Protein AF-K1THD9-F1 (afdb_monomer)

Secondary structure (DSSP, 8-state):
--EEE-----GGGHHHHHHHHHHHHT-TT--EEE-SPPTT--

Foldseek 3Di:
DEAEDEDDDDPVPVVVVVVVVVVQVVDPVHHYDYPYDDPVHD

Structure (mmCIF, N/CA/C/O backbone):
data_AF-K1THD9-F1
#
_entry.id   AF-K1THD9-F1
#
loop_
_atom_site.group_PDB
_atom_site.id
_atom_site.type_symbol
_atom_site.label_atom_id
_atom_site.label_alt_id
_atom_site.label_comp_id
_atom_site.label_asym_id
_atom_site.label_entity_id
_atom_site.label_seq_id
_atom_site.pdbx_PDB_ins_code
_atom_site.Cartn_x
_atom_site.Cartn_y
_atom_site.Cartn_z
_atom_site.occupancy
_atom_site.B_iso_or_equiv
_atom_site.auth_seq_id
_atom_site.auth_comp_id
_atom_site.auth_asym_id
_atom_site.auth_atom_id
_atom_site.pdbx_PDB_model_num
ATOM 1 N N . MET A 1 1 ? -8.384 5.386 13.802 1.00 70.69 1 MET A N 1
ATOM 2 C CA . MET A 1 1 ? -6.916 5.499 13.954 1.00 70.69 1 MET A CA 1
ATOM 3 C C . MET A 1 1 ? -6.316 5.397 12.565 1.00 70.69 1 MET A C 1
ATOM 5 O O . MET A 1 1 ? -6.734 4.506 11.843 1.00 70.69 1 MET A O 1
ATOM 9 N N . THR A 1 2 ? -5.402 6.286 12.184 1.00 79.75 2 THR A N 1
ATOM 10 C CA . THR A 1 2 ? -4.773 6.259 10.852 1.00 79.75 2 THR A CA 1
ATOM 11 C C . THR A 1 2 ? -3.337 5.771 10.984 1.00 79.75 2 THR A C 1
ATOM 13 O O . THR A 1 2 ? -2.589 6.303 11.804 1.00 79.75 2 THR A O 1
ATOM 16 N N . TYR A 1 3 ? -2.952 4.768 10.197 1.00 85.88 3 TYR A N 1
ATOM 17 C CA . TYR A 1 3 ? -1.596 4.216 10.211 1.00 85.88 3 TYR A CA 1
ATOM 18 C C . TYR A 1 3 ? -0.688 4.990 9.258 1.00 85.88 3 TYR A C 1
ATOM 20 O O . TYR A 1 3 ? -1.052 5.217 8.111 1.00 85.88 3 TYR A O 1
ATOM 28 N N . ASN A 1 4 ? 0.506 5.381 9.698 1.00 88.06 4 ASN A N 1
ATOM 29 C CA . ASN A 1 4 ? 1.501 5.984 8.811 1.00 88.06 4 ASN A CA 1
ATOM 30 C C . ASN A 1 4 ? 2.382 4.863 8.260 1.00 88.06 4 ASN A C 1
ATOM 32 O O . ASN A 1 4 ? 3.157 4.270 9.011 1.00 88.06 4 ASN A O 1
ATOM 36 N N . LEU A 1 5 ? 2.231 4.548 6.975 1.00 85.94 5 LEU A N 1
ATOM 37 C CA . LEU A 1 5 ? 2.924 3.435 6.336 1.00 85.94 5 LEU A CA 1
ATOM 38 C C . LEU A 1 5 ? 3.995 3.968 5.386 1.00 85.94 5 LEU A C 1
ATOM 40 O O . LEU A 1 5 ? 3.720 4.810 4.530 1.00 85.94 5 LEU A O 1
ATOM 44 N N . PHE A 1 6 ? 5.212 3.454 5.530 1.00 84.81 6 PHE A N 1
ATOM 45 C CA . PHE A 1 6 ? 6.300 3.683 4.590 1.00 84.81 6 PHE A CA 1
ATOM 46 C C . PHE A 1 6 ? 6.631 2.363 3.901 1.00 84.81 6 PHE A C 1
ATOM 48 O O . PHE A 1 6 ? 7.058 1.409 4.549 1.00 84.81 6 PHE A O 1
ATOM 55 N N . ILE A 1 7 ? 6.406 2.309 2.590 1.00 80.81 7 ILE A N 1
ATOM 56 C CA . ILE A 1 7 ? 6.684 1.130 1.773 1.00 80.81 7 ILE A CA 1
ATOM 57 C C . ILE A 1 7 ? 7.966 1.411 0.994 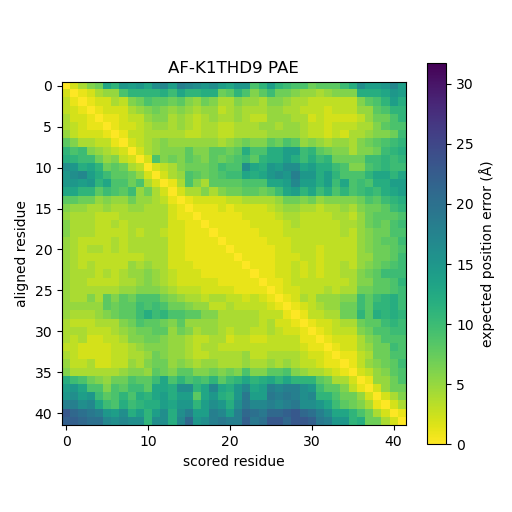1.00 80.81 7 ILE A C 1
ATOM 59 O O . ILE A 1 7 ? 7.958 2.168 0.020 1.00 80.81 7 ILE A O 1
ATOM 63 N N . SER A 1 8 ? 9.080 0.819 1.424 1.00 76.00 8 SER A N 1
ATOM 64 C CA . SER A 1 8 ? 10.311 0.842 0.640 1.00 76.00 8 SER A CA 1
ATOM 65 C C . SER A 1 8 ? 10.156 -0.107 -0.549 1.00 76.00 8 SER A C 1
ATOM 67 O O . SER A 1 8 ? 9.999 -1.315 -0.386 1.00 76.00 8 SER A O 1
ATOM 69 N N . HIS A 1 9 ? 10.187 0.435 -1.763 1.00 72.50 9 HIS A N 1
ATOM 70 C CA . HIS A 1 9 ? 10.223 -0.363 -2.984 1.00 72.50 9 HIS A CA 1
ATOM 71 C C . HIS A 1 9 ? 11.357 0.140 -3.880 1.00 72.50 9 HIS A C 1
ATOM 73 O O . HIS A 1 9 ? 11.628 1.338 -3.946 1.00 72.50 9 HIS A O 1
ATOM 79 N N . SER A 1 10 ? 12.048 -0.774 -4.560 1.00 69.00 10 SER A N 1
ATOM 80 C CA . SER A 1 10 ? 12.928 -0.393 -5.665 1.00 69.00 10 SER A CA 1
ATOM 81 C C . SER A 1 10 ? 12.075 -0.120 -6.900 1.00 69.00 10 SER A C 1
ATOM 83 O O . SER A 1 10 ? 11.167 -0.894 -7.203 1.00 69.00 10 SER A O 1
ATOM 85 N N . TRP A 1 11 ? 12.395 0.940 -7.646 1.00 66.31 11 TRP A N 1
ATOM 86 C CA . TRP A 1 11 ? 11.667 1.379 -8.848 1.00 66.31 11 TRP A CA 1
ATOM 87 C C . TRP A 1 11 ? 11.447 0.291 -9.909 1.00 66.31 11 TRP A C 1
ATOM 89 O O . TRP A 1 11 ? 10.533 0.385 -10.730 1.00 66.31 11 TRP A O 1
ATOM 99 N N . THR A 1 12 ? 12.291 -0.739 -9.891 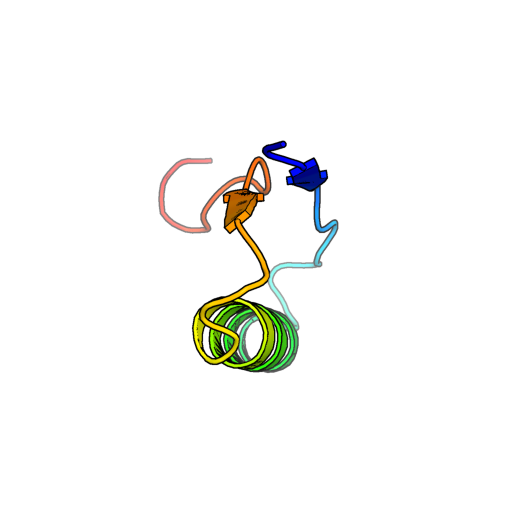1.00 65.31 12 THR A N 1
ATOM 100 C CA . THR A 1 12 ? 12.228 -1.938 -10.730 1.00 65.31 12 THR A CA 1
ATOM 101 C C . THR A 1 12 ? 11.031 -2.847 -10.435 1.00 65.31 12 THR A C 1
ATOM 103 O O . THR A 1 12 ? 10.676 -3.644 -11.296 1.00 65.31 12 THR A O 1
ATOM 106 N N . TYR A 1 13 ? 10.366 -2.710 -9.282 1.00 65.38 13 TYR A N 1
ATOM 107 C CA . TYR A 1 13 ? 9.240 -3.556 -8.857 1.00 65.38 13 TYR A CA 1
ATOM 108 C C . TYR A 1 13 ? 7.947 -2.752 -8.619 1.00 65.38 13 TYR A C 1
ATOM 110 O O . TYR A 1 13 ? 7.240 -2.969 -7.635 1.00 65.38 13 TYR A O 1
ATOM 118 N N . SER A 1 14 ? 7.627 -1.830 -9.537 1.00 70.19 14 SER A N 1
ATOM 119 C CA . SER A 1 14 ? 6.418 -0.980 -9.473 1.00 70.19 14 SER A CA 1
ATOM 120 C C . SER A 1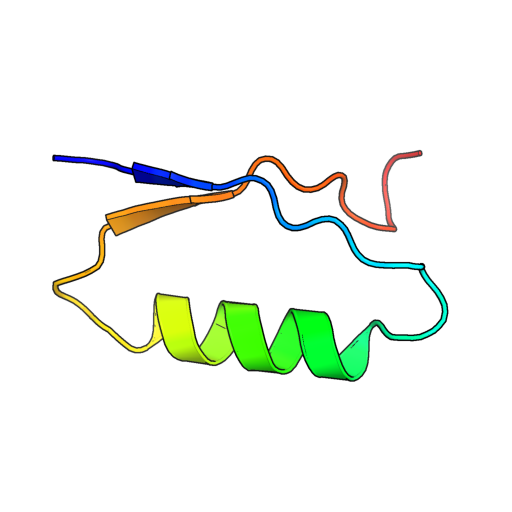 14 ? 5.117 -1.791 -9.376 1.00 70.19 14 SER A C 1
ATOM 122 O O . SER A 1 14 ? 4.237 -1.443 -8.599 1.00 70.19 14 SER A O 1
ATOM 124 N N . ASP A 1 15 ? 5.021 -2.922 -10.085 1.00 81.56 15 ASP A N 1
ATOM 125 C CA . ASP A 1 15 ? 3.805 -3.755 -10.123 1.00 81.56 15 ASP A CA 1
ATOM 126 C C . ASP A 1 15 ? 3.465 -4.370 -8.750 1.00 81.56 15 ASP A C 1
ATOM 128 O O . ASP A 1 15 ? 2.315 -4.374 -8.315 1.00 81.56 15 ASP A O 1
ATOM 132 N N . ALA A 1 16 ? 4.472 -4.839 -8.003 1.00 82.94 16 ALA A N 1
ATOM 133 C CA . ALA A 1 16 ? 4.250 -5.389 -6.665 1.00 82.94 16 ALA A CA 1
ATOM 134 C C . ALA A 1 16 ? 3.787 -4.309 -5.672 1.00 82.94 16 ALA A C 1
ATOM 136 O O . ALA A 1 16 ? 2.900 -4.558 -4.854 1.00 82.94 16 ALA A O 1
ATOM 137 N N . TYR A 1 17 ? 4.361 -3.106 -5.770 1.00 85.06 17 TYR A N 1
ATOM 138 C CA . TYR A 1 17 ? 3.955 -1.955 -4.968 1.00 85.06 17 TYR A CA 1
ATOM 139 C C . TYR A 1 17 ? 2.512 -1.530 -5.288 1.00 85.06 17 TYR A C 1
ATOM 141 O O . TYR A 1 17 ? 1.705 -1.374 -4.372 1.00 85.06 17 TYR A O 1
ATOM 149 N N . GLU A 1 18 ? 2.158 -1.419 -6.570 1.00 84.12 18 GLU A N 1
ATOM 150 C CA . GLU A 1 18 ? 0.803 -1.068 -7.011 1.00 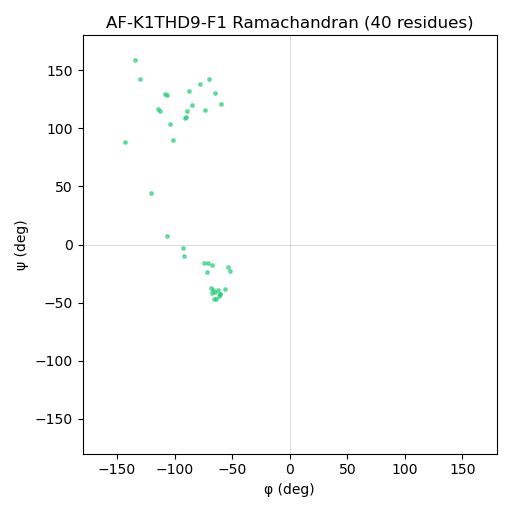84.12 18 GLU A CA 1
ATOM 151 C C . GLU A 1 18 ? -0.234 -2.097 -6.546 1.00 84.12 18 GLU A C 1
ATOM 153 O O . GLU A 1 18 ? -1.277 -1.725 -6.004 1.00 84.12 18 GLU A O 1
ATOM 158 N N . LYS A 1 19 ? 0.067 -3.397 -6.668 1.00 88.38 19 LYS A N 1
ATOM 159 C CA . LYS A 1 19 ? -0.796 -4.477 -6.160 1.00 88.38 19 LYS A CA 1
ATOM 160 C C . LYS A 1 19 ? -1.006 -4.395 -4.650 1.00 88.38 19 LYS A C 1
ATOM 162 O O . LYS A 1 19 ? -2.134 -4.566 -4.190 1.00 88.38 19 LYS A O 1
ATOM 167 N N . LEU A 1 20 ? 0.049 -4.111 -3.884 1.00 87.06 20 LEU A N 1
ATOM 168 C CA . LEU A 1 20 ? -0.043 -3.959 -2.431 1.00 87.06 20 LEU A CA 1
ATOM 169 C C . LEU A 1 20 ? -0.896 -2.744 -2.047 1.00 87.06 20 LEU A C 1
ATOM 171 O O . L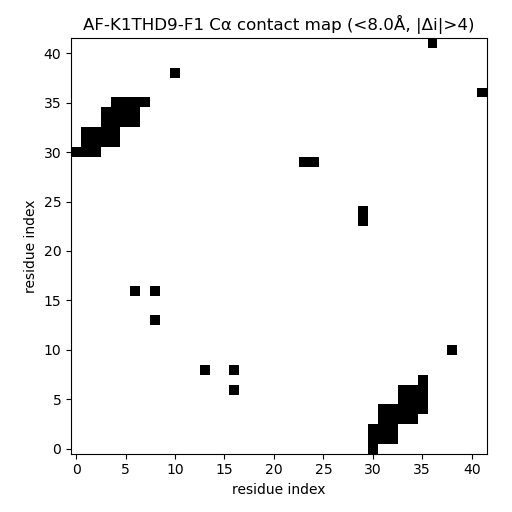EU A 1 20 ? -1.789 -2.869 -1.214 1.00 87.06 20 LEU A O 1
ATOM 175 N N . VAL A 1 21 ? -0.664 -1.588 -2.675 1.00 86.56 21 VAL A N 1
ATOM 176 C CA . VAL A 1 21 ? -1.459 -0.371 -2.440 1.00 86.56 21 VAL A CA 1
ATOM 177 C C . VAL A 1 21 ? -2.928 -0.603 -2.787 1.00 86.56 21 VAL A C 1
ATOM 179 O O . VAL A 1 21 ? -3.800 -0.223 -2.011 1.00 86.56 21 VAL A O 1
ATOM 182 N N . ASN A 1 22 ? -3.219 -1.277 -3.900 1.00 89.50 22 ASN A N 1
ATOM 183 C CA . ASN A 1 22 ? -4.591 -1.619 -4.274 1.00 89.50 22 ASN A CA 1
ATOM 184 C C . ASN A 1 22 ? -5.263 -2.540 -3.250 1.00 89.50 22 ASN A C 1
ATOM 186 O O . ASN A 1 22 ? -6.435 -2.343 -2.945 1.00 89.50 22 ASN A O 1
ATOM 190 N N . LEU A 1 23 ? -4.534 -3.507 -2.688 1.00 89.75 23 LEU A N 1
ATOM 191 C CA . LEU A 1 23 ? -5.063 -4.399 -1.657 1.00 89.75 23 LEU A CA 1
ATOM 192 C C . LEU A 1 23 ? -5.361 -3.651 -0.352 1.00 89.75 23 LEU A C 1
ATOM 194 O O . LEU A 1 23 ? -6.412 -3.863 0.243 1.00 89.75 23 LEU A O 1
ATOM 198 N N . LEU A 1 24 ? -4.472 -2.745 0.060 1.00 88.00 24 LEU A N 1
ATOM 199 C CA . LEU A 1 24 ? -4.683 -1.920 1.251 1.00 88.00 24 LEU A CA 1
ATOM 200 C C . LEU A 1 24 ? -5.826 -0.912 1.058 1.00 88.00 24 LEU A C 1
ATOM 202 O O . LEU A 1 24 ? -6.594 -0.684 1.984 1.00 88.00 24 LEU A O 1
ATOM 206 N N . ASN A 1 25 ? -5.970 -0.341 -0.141 1.00 86.31 25 ASN A N 1
ATOM 207 C CA . ASN A 1 25 ? -7.077 0.560 -0.481 1.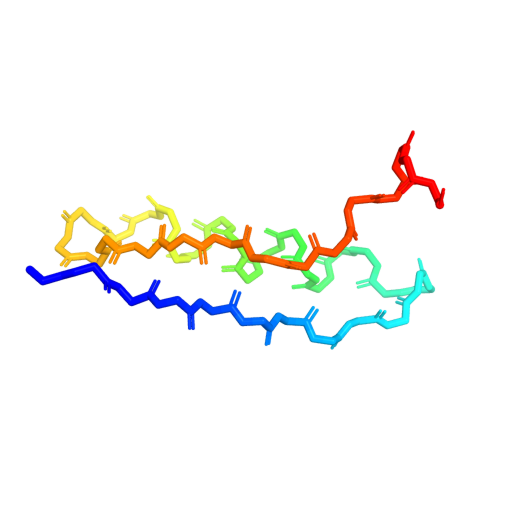00 86.31 25 ASN A CA 1
ATOM 208 C C . ASN A 1 25 ? -8.423 -0.164 -0.637 1.00 86.31 25 ASN A C 1
ATOM 210 O O . ASN A 1 25 ? -9.469 0.470 -0.523 1.00 86.31 25 ASN A O 1
ATOM 214 N N . ALA A 1 26 ? -8.412 -1.467 -0.929 1.00 92.25 26 ALA A N 1
ATOM 215 C CA . ALA A 1 26 ? -9.626 -2.269 -1.048 1.00 92.25 26 ALA A CA 1
ATOM 216 C C . ALA A 1 26 ? -10.267 -2.587 0.312 1.00 92.25 26 ALA A C 1
ATOM 218 O O . ALA A 1 26 ? -11.434 -2.980 0.346 1.00 92.25 26 ALA A O 1
ATOM 219 N N . ASP A 1 27 ? -9.537 -2.422 1.419 1.00 86.62 27 ASP A N 1
ATOM 220 C CA . ASP A 1 27 ? -10.063 -2.628 2.765 1.00 86.62 27 ASP A CA 1
ATOM 221 C C . ASP A 1 27 ? -10.653 -1.317 3.332 1.00 86.62 27 ASP A C 1
ATOM 223 O O . ASP A 1 27 ? -9.911 -0.393 3.676 1.00 86.62 27 ASP A O 1
ATOM 227 N N . PRO A 1 28 ? -11.989 -1.216 3.486 1.00 83.38 28 PRO A N 1
ATOM 228 C CA . PRO A 1 28 ? -12.644 -0.009 3.989 1.00 83.38 28 PRO A CA 1
ATOM 229 C C . PRO A 1 28 ? -12.401 0.245 5.485 1.00 83.38 28 PRO A C 1
ATOM 231 O O . PRO A 1 28 ? -12.652 1.353 5.964 1.00 83.38 28 PRO A O 1
ATOM 234 N N . TYR A 1 29 ? -11.925 -0.751 6.237 1.00 85.75 29 TYR A N 1
ATOM 235 C CA . TYR A 1 29 ? -11.591 -0.613 7.656 1.00 85.75 29 TYR A CA 1
ATOM 236 C C . TYR A 1 29 ? -10.123 -0.237 7.876 1.00 85.75 29 TYR A C 1
ATOM 238 O O . TYR A 1 29 ? -9.740 0.133 8.992 1.00 85.75 29 TYR A O 1
ATOM 246 N N . PHE A 1 30 ? -9.301 -0.281 6.825 1.00 83.38 30 PHE A N 1
ATOM 247 C CA . PHE A 1 30 ? -7.881 0.021 6.898 1.00 83.38 30 PHE A CA 1
ATOM 248 C C . PHE A 1 30 ? -7.577 1.431 6.379 1.00 83.38 30 PHE A C 1
ATOM 250 O O . PHE A 1 30 ? -7.287 1.665 5.210 1.00 83.38 30 PHE A O 1
ATOM 257 N N . THR A 1 31 ? -7.609 2.415 7.280 1.00 84.31 31 THR A N 1
ATOM 258 C CA . THR A 1 31 ? -7.193 3.786 6.954 1.00 84.31 31 THR A CA 1
ATOM 259 C C . THR A 1 31 ? -5.698 3.966 7.213 1.00 84.31 31 THR A C 1
ATOM 261 O O . THR A 1 31 ? -5.243 3.936 8.362 1.00 84.31 31 THR A O 1
ATOM 264 N N . TYR A 1 32 ? -4.926 4.214 6.159 1.00 88.94 32 TYR A N 1
ATOM 265 C CA . TYR A 1 32 ? -3.495 4.481 6.258 1.00 88.94 32 TYR A CA 1
ATOM 266 C C . TYR A 1 32 ? -3.080 5.675 5.398 1.00 88.94 32 TYR A C 1
ATOM 268 O O . TYR A 1 32 ? -3.773 6.082 4.468 1.00 88.94 32 TYR A O 1
ATOM 276 N N . LYS A 1 33 ? -1.937 6.260 5.737 1.00 86.56 33 LYS A N 1
ATOM 277 C CA . LYS A 1 33 ? -1.307 7.353 5.015 1.00 86.56 33 LYS A CA 1
ATOM 278 C C . LYS A 1 33 ? 0.003 6.839 4.448 1.00 86.56 33 LYS A C 1
ATOM 280 O O . LYS A 1 33 ? 0.880 6.412 5.198 1.00 86.56 33 LYS A O 1
ATOM 285 N N . ASN A 1 34 ? 0.092 6.833 3.125 1.00 86.12 34 ASN A N 1
ATOM 286 C CA . ASN A 1 34 ? 1.255 6.333 2.418 1.00 86.12 34 ASN A CA 1
ATOM 287 C C . ASN A 1 34 ? 2.322 7.430 2.301 1.00 86.12 34 ASN A C 1
ATOM 289 O O . ASN A 1 34 ? 2.061 8.486 1.727 1.00 86.12 34 ASN A O 1
ATOM 293 N N . TYR A 1 35 ? 3.505 7.168 2.852 1.00 83.88 35 TYR A N 1
ATOM 294 C CA . TYR A 1 35 ? 4.674 8.052 2.809 1.00 83.88 35 TYR A CA 1
ATOM 295 C C . TYR A 1 35 ? 5.768 7.549 1.859 1.00 83.88 35 TYR A C 1
ATOM 297 O O . TYR A 1 35 ? 6.870 8.096 1.849 1.00 83.88 35 TYR A O 1
ATOM 305 N N . SER A 1 36 ? 5.513 6.495 1.078 1.00 76.62 36 SER A N 1
ATOM 306 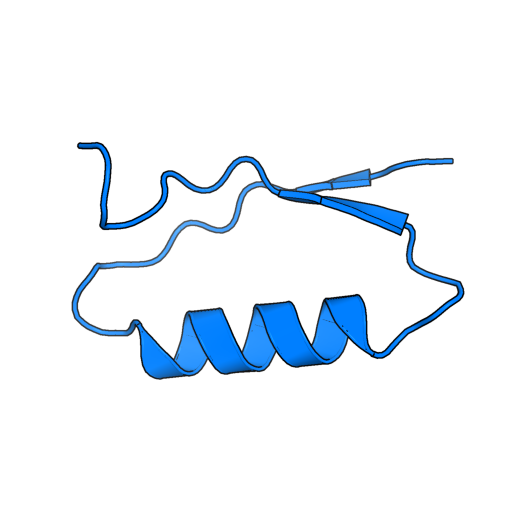C CA . SER A 1 36 ? 6.455 6.078 0.040 1.00 76.62 36 SER A CA 1
ATOM 307 C C . SER A 1 36 ? 6.557 7.165 -1.032 1.00 76.62 36 SER A C 1
ATOM 309 O O . SER A 1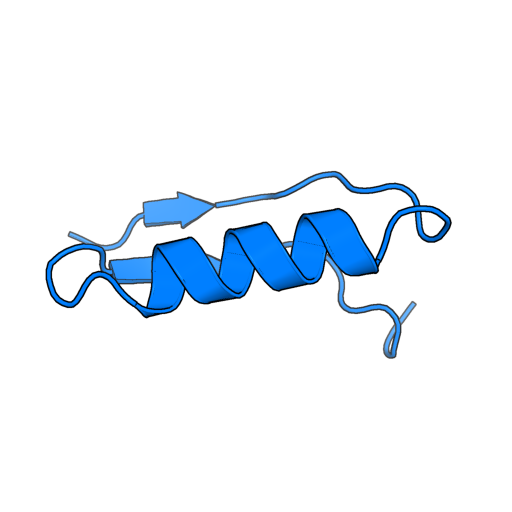 36 ? 5.532 7.619 -1.543 1.00 76.62 36 SER A O 1
ATOM 311 N N . VAL A 1 37 ? 7.781 7.556 -1.386 1.00 66.69 37 VAL A N 1
ATOM 312 C CA . VAL A 1 37 ? 8.043 8.551 -2.434 1.00 66.69 37 VAL A CA 1
ATOM 313 C C . VAL A 1 37 ? 7.451 8.052 -3.761 1.00 66.69 37 VAL A C 1
ATOM 315 O O . VAL A 1 37 ? 7.803 6.953 -4.204 1.00 66.69 37 VAL A O 1
ATOM 318 N N . PRO A 1 38 ? 6.518 8.789 -4.387 1.00 62.31 38 PRO A N 1
ATOM 319 C CA . PRO A 1 38 ? 5.972 8.404 -5.677 1.00 62.31 38 PRO A CA 1
ATOM 320 C C . PRO A 1 38 ? 7.031 8.577 -6.770 1.00 62.31 38 PRO A C 1
ATOM 322 O O . PRO A 1 38 ? 7.776 9.548 -6.791 1.00 62.31 38 PRO A O 1
ATOM 325 N N . LYS A 1 39 ? 7.046 7.656 -7.737 1.00 55.69 39 LYS A N 1
ATOM 326 C CA . LYS A 1 39 ? 7.972 7.641 -8.890 1.00 55.69 39 LYS A CA 1
ATOM 327 C C . LYS A 1 39 ? 8.009 8.926 -9.714 1.00 55.69 39 LYS A C 1
ATOM 329 O O . LYS A 1 39 ? 8.955 9.133 -10.464 1.00 55.69 39 LYS A O 1
ATOM 334 N N . ASN A 1 40 ? 6.976 9.753 -9.585 1.00 56.28 40 ASN A N 1
ATOM 335 C CA . ASN A 1 40 ? 6.794 10.976 -10.351 1.00 56.28 40 ASN A CA 1
ATOM 336 C C . ASN A 1 40 ? 7.354 12.243 -9.690 1.00 56.28 40 ASN A C 1
ATOM 338 O O . ASN A 1 40 ? 7.284 13.288 -10.326 1.00 56.28 40 ASN A O 1
ATOM 342 N N . ASP A 1 41 ? 7.896 12.171 -8.472 1.00 48.53 41 ASP A N 1
ATOM 343 C CA . ASP A 1 41 ? 8.525 13.322 -7.808 1.00 48.53 41 ASP A CA 1
ATOM 344 C C . ASP A 1 41 ? 9.759 12.827 -7.018 1.00 48.53 41 ASP A C 1
ATOM 346 O O . ASP A 1 41 ? 9.605 12.355 -5.887 1.00 48.53 41 ASP A O 1
ATOM 350 N N . PRO A 1 42 ? 10.945 12.760 -7.665 1.00 57.94 42 PRO A N 1
ATOM 351 C CA . PRO A 1 42 ? 12.191 12.315 -7.038 1.00 57.94 42 PRO A CA 1
ATOM 352 C C . PRO A 1 42 ? 12.746 13.299 -6.000 1.00 57.94 42 PRO A C 1
ATOM 354 O O . PRO A 1 42 ? 12.615 14.527 -6.196 1.00 57.94 42 PRO A O 1
#

Mean predicted aligned error: 6.38 Å

pLDDT: mean 78.46, std 11.06, range [48.53, 92.25]

Organism: NCBI:txid408170

Solvent-accessible surface area (backbone atoms only — not comparable to full-atom values): 2820 Å² total; per-residue (Å²): 128,75,44,82,43,73,63,92,73,61,86,91,48,52,66,62,53,53,5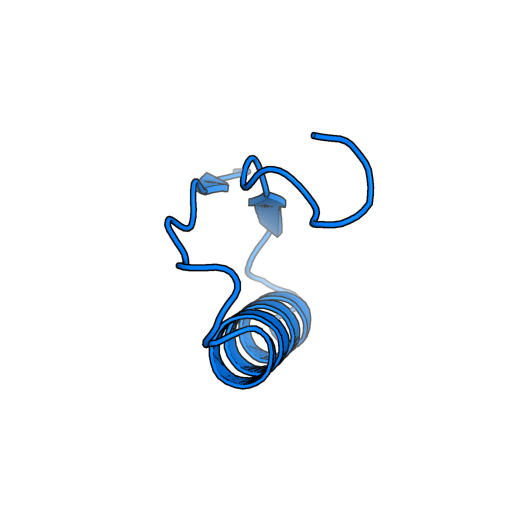3,50,51,51,56,49,69,68,37,90,87,56,51,64,46,80,65,45,80,54,94,89,61,130

Radius of gyration: 10.86 Å; Cα contacts (8 Å, |Δi|>4): 30; chains: 1; bounding box: 26×19×25 Å

Nearest PDB structures (foldseek):
  5k2y-assembly1_A  TM=3.956E-01  e=3.926E+00  Mycobacterium tuberculosis
  7qhv-assembly2_BBB  TM=3.892E-01  e=6.020E+00  Agrobacterium tumefaciens
  4f3r-assembly3_C  TM=3.691E-01  e=8.004E+00  Coxiella burnetii RSA 493
  5swa-assembly1_A  TM=3.732E-01  e=9.910E+00  Streptococcus pneumoniae

Sequence (42 aa):
MTYNLFISHSWTYSDAYEKLVNLLNADPYFTYKNYSVPKNDP